Protein AF-A0A2J8J4I9-F1 (afdb_monomer_lite)

Structure (mmCIF, N/CA/C/O backbone):
data_AF-A0A2J8J4I9-F1
#
_entry.id   AF-A0A2J8J4I9-F1
#
loop_
_atom_site.group_PDB
_atom_site.id
_atom_site.type_symbol
_atom_site.label_atom_id
_atom_site.label_alt_id
_atom_site.label_comp_id
_atom_site.label_asym_id
_atom_site.label_entity_id
_atom_site.label_seq_id
_atom_site.pdbx_PDB_ins_code
_atom_site.Cartn_x
_atom_site.Cartn_y
_atom_site.Cartn_z
_atom_site.occupancy
_atom_site.B_iso_or_equiv
_atom_site.auth_seq_id
_atom_site.auth_comp_id
_atom_site.auth_asym_id
_atom_site.auth_atom_id
_atom_site.pdbx_PDB_model_num
ATOM 1 N N . MET A 1 1 ? 5.407 -17.494 -18.270 1.00 42.00 1 MET A N 1
ATOM 2 C CA . MET A 1 1 ? 6.138 -16.426 -17.557 1.00 42.00 1 MET A CA 1
ATOM 3 C C . MET A 1 1 ? 7.594 -16.545 -17.962 1.00 42.00 1 MET A C 1
ATOM 5 O O . MET A 1 1 ? 8.300 -17.381 -17.416 1.00 42.00 1 MET A O 1
ATOM 9 N N . GLU A 1 2 ? 7.999 -15.814 -19.000 1.00 42.03 2 GLU A N 1
ATOM 10 C CA . GLU A 1 2 ? 9.394 -15.790 -19.445 1.00 42.03 2 GLU A CA 1
ATOM 11 C C . GLU A 1 2 ? 10.250 -15.109 -18.379 1.00 42.03 2 GLU A C 1
ATOM 13 O O . GLU A 1 2 ? 10.055 -13.940 -18.047 1.00 42.03 2 GLU A O 1
ATOM 18 N N . ALA A 1 3 ? 11.181 -15.869 -17.809 1.00 42.50 3 ALA A N 1
ATOM 19 C CA . ALA A 1 3 ? 12.238 -15.317 -16.990 1.00 42.50 3 ALA A CA 1
ATOM 20 C C . ALA A 1 3 ? 13.176 -14.534 -17.914 1.00 42.50 3 ALA A C 1
ATOM 22 O O . ALA A 1 3 ? 13.968 -15.130 -18.645 1.00 42.50 3 ALA A O 1
ATOM 23 N N . VAL A 1 4 ? 13.071 -13.203 -17.884 1.00 54.34 4 VAL A N 1
ATOM 24 C CA . VAL A 1 4 ? 14.057 -12.293 -18.476 1.00 54.34 4 VAL A CA 1
ATOM 25 C C . VAL A 1 4 ? 15.423 -12.675 -17.906 1.00 54.34 4 VAL A C 1
ATOM 27 O O . VAL A 1 4 ? 15.713 -12.449 -16.731 1.00 54.34 4 VAL A O 1
ATOM 30 N N . ARG A 1 5 ? 16.246 -13.326 -18.732 1.00 47.50 5 ARG A N 1
ATOM 31 C CA . ARG A 1 5 ? 17.636 -13.671 -18.429 1.00 47.50 5 ARG A CA 1
ATOM 32 C C . ARG A 1 5 ? 18.430 -12.370 -18.326 1.00 47.50 5 ARG A C 1
ATOM 34 O O . ARG A 1 5 ? 18.974 -11.887 -19.313 1.00 47.50 5 ARG A O 1
ATOM 41 N N . VAL A 1 6 ? 18.478 -11.791 -17.131 1.00 57.72 6 VAL A N 1
ATOM 42 C CA . VAL A 1 6 ? 19.379 -10.680 -16.817 1.00 57.72 6 VAL A CA 1
ATOM 43 C C . VAL A 1 6 ? 20.814 -11.206 -16.812 1.00 57.72 6 VAL A C 1
ATOM 45 O O . VAL A 1 6 ? 21.296 -11.766 -15.833 1.00 57.72 6 VAL A O 1
ATOM 48 N N . ASN A 1 7 ? 21.485 -11.081 -17.954 1.00 49.62 7 ASN A N 1
ATOM 49 C CA . ASN A 1 7 ? 22.929 -11.248 -18.041 1.00 49.62 7 ASN A CA 1
ATOM 50 C C . ASN A 1 7 ? 23.574 -10.087 -17.250 1.00 49.62 7 ASN A C 1
ATOM 52 O O . ASN A 1 7 ? 23.153 -8.944 -17.457 1.00 49.62 7 ASN A O 1
ATOM 56 N N . PRO A 1 8 ? 24.528 -10.321 -16.330 1.00 55.16 8 PRO A N 1
ATOM 57 C CA . PRO A 1 8 ? 25.129 -9.244 -15.552 1.00 55.16 8 PRO A CA 1
ATOM 58 C C . PRO A 1 8 ? 26.084 -8.443 -16.444 1.00 55.16 8 PRO A C 1
ATOM 60 O O . PRO A 1 8 ? 27.272 -8.737 -16.549 1.00 55.16 8 PRO A O 1
ATOM 63 N N . LEU A 1 9 ? 25.541 -7.437 -17.125 1.00 57.44 9 LEU A N 1
ATOM 64 C CA . LEU A 1 9 ? 26.313 -6.397 -17.790 1.00 57.44 9 LEU A CA 1
ATOM 65 C C . LEU A 1 9 ? 26.659 -5.356 -16.721 1.00 57.44 9 LEU A C 1
ATOM 67 O O . LEU A 1 9 ? 25.787 -4.924 -15.972 1.00 57.44 9 LEU A O 1
ATOM 71 N N . HIS A 1 10 ? 27.948 -5.042 -16.638 1.00 62.53 10 HIS A N 1
ATOM 72 C CA . HIS A 1 10 ? 28.584 -3.978 -15.859 1.00 62.53 10 HIS A CA 1
ATOM 73 C C . HIS A 1 10 ? 27.620 -2.853 -15.421 1.00 62.53 10 HIS A C 1
ATOM 75 O O . HIS A 1 10 ? 26.939 -2.263 -16.256 1.00 62.53 10 HIS A O 1
ATOM 81 N N . VAL A 1 11 ? 27.538 -2.579 -14.111 1.00 58.00 11 VAL A N 1
ATOM 82 C CA . VAL A 1 11 ? 26.567 -1.636 -13.528 1.00 58.00 11 VAL A CA 1
ATOM 83 C C . VAL A 1 11 ? 26.927 -0.184 -13.838 1.00 58.00 11 VAL A C 1
ATOM 85 O O . VAL A 1 11 ? 27.478 0.543 -13.016 1.00 58.00 11 VAL A O 1
ATOM 88 N N . ASP A 1 12 ? 26.575 0.265 -15.032 1.00 69.25 12 ASP A N 1
ATOM 89 C CA . ASP A 1 12 ? 26.452 1.687 -15.305 1.00 69.25 12 ASP A CA 1
ATOM 90 C C . ASP A 1 12 ? 25.377 2.286 -14.378 1.00 69.25 12 ASP A C 1
ATOM 92 O O . ASP A 1 12 ? 24.317 1.689 -14.180 1.00 69.25 12 ASP A O 1
ATOM 96 N N . SER A 1 13 ? 25.689 3.439 -13.771 1.00 82.06 13 SER A N 1
ATOM 97 C CA . SER A 1 13 ? 24.894 4.181 -12.772 1.00 82.06 13 SER A CA 1
ATOM 98 C C . SER A 1 13 ? 23.382 3.904 -12.795 1.00 82.06 13 SER A C 1
ATOM 100 O O . SER A 1 13 ? 22.765 3.946 -13.856 1.00 82.06 13 SER A O 1
ATOM 102 N N . THR A 1 14 ? 22.741 3.778 -11.621 1.00 83.75 14 THR A N 1
ATOM 103 C CA . THR A 1 14 ? 21.279 3.580 -11.437 1.00 83.75 14 THR A CA 1
ATOM 104 C C . THR A 1 14 ? 20.411 4.457 -12.352 1.00 83.75 14 THR A C 1
ATOM 106 O O . THR A 1 14 ? 19.333 4.056 -12.787 1.00 83.75 14 THR A O 1
ATOM 109 N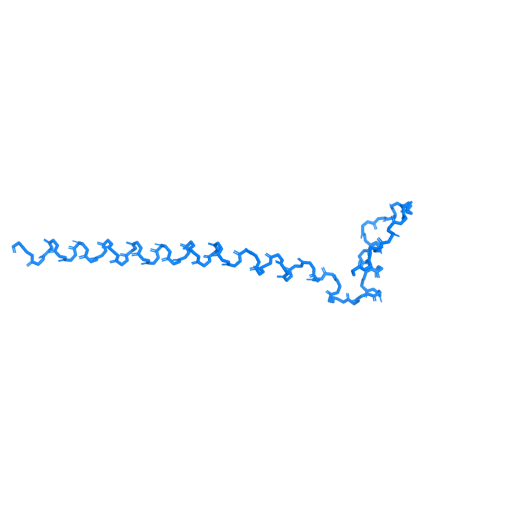 N . TRP A 1 15 ? 20.902 5.652 -12.682 1.00 81.94 15 TRP A N 1
ATOM 110 C CA . TRP A 1 15 ? 20.293 6.579 -13.627 1.00 81.94 15 TRP A CA 1
ATOM 111 C C . TRP A 1 15 ? 20.122 6.028 -15.053 1.00 81.94 15 TRP A C 1
ATOM 113 O O . TRP A 1 15 ? 19.055 6.182 -15.647 1.00 81.94 15 TRP A O 1
ATOM 123 N N . LEU A 1 16 ? 21.139 5.358 -15.596 1.00 83.19 16 LEU A N 1
ATOM 124 C CA . LEU A 1 16 ? 21.101 4.768 -16.935 1.00 83.19 16 LEU A CA 1
ATOM 125 C C . LEU A 1 16 ? 20.129 3.590 -16.990 1.00 83.19 16 LEU A C 1
ATOM 127 O O . LEU A 1 16 ? 19.378 3.452 -17.955 1.00 83.19 16 LEU A O 1
ATOM 131 N N . LEU A 1 17 ? 20.051 2.812 -15.909 1.00 82.88 17 LEU A N 1
ATOM 132 C CA . LEU A 1 17 ? 19.053 1.757 -15.774 1.00 82.88 17 LEU A CA 1
ATOM 133 C C . LEU A 1 17 ? 17.624 2.327 -15.787 1.00 82.88 17 LEU A C 1
ATOM 135 O O . LEU A 1 17 ? 16.771 1.832 -16.521 1.00 82.88 17 LEU A O 1
ATOM 139 N N . LEU A 1 18 ? 17.365 3.403 -15.035 1.00 81.62 18 LEU A N 1
ATOM 140 C CA . LEU A 1 18 ? 16.060 4.077 -15.027 1.00 81.62 18 LEU A CA 1
ATOM 141 C C . LEU A 1 18 ? 15.692 4.651 -16.404 1.00 81.62 18 LEU A C 1
ATOM 143 O O . LEU A 1 18 ? 14.547 4.504 -16.841 1.00 81.62 18 LEU A O 1
ATOM 147 N N . GLN A 1 19 ? 16.644 5.280 -17.103 1.00 83.50 19 GLN A N 1
ATOM 148 C CA . GLN A 1 19 ? 16.429 5.785 -18.464 1.00 83.50 19 GLN A CA 1
ATOM 149 C C . GLN A 1 19 ? 16.124 4.655 -19.454 1.00 83.50 19 GLN A C 1
ATOM 151 O 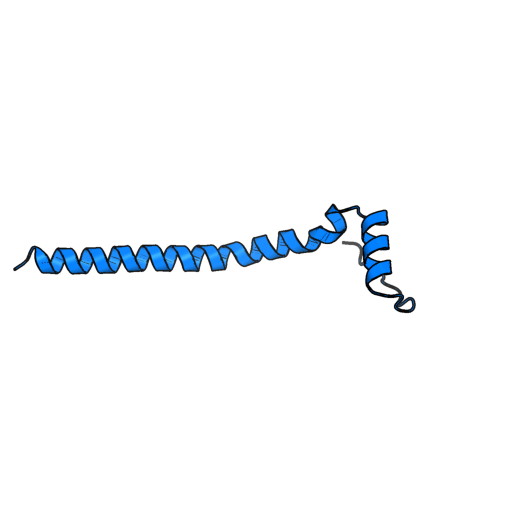O . GLN A 1 19 ? 15.211 4.796 -20.269 1.00 83.50 19 GLN A O 1
ATOM 156 N N . ARG A 1 20 ? 16.824 3.521 -19.347 1.00 81.75 20 ARG A N 1
ATOM 157 C CA . ARG A 1 20 ? 16.589 2.345 -20.191 1.00 81.75 20 ARG A CA 1
ATOM 158 C C . ARG A 1 20 ? 15.204 1.741 -19.965 1.00 81.75 20 ARG A C 1
ATOM 160 O O . ARG A 1 20 ? 14.466 1.557 -20.928 1.00 81.75 20 ARG A O 1
ATOM 167 N N . ILE A 1 21 ? 14.802 1.538 -18.708 1.00 83.44 21 ILE A N 1
ATOM 168 C CA . ILE A 1 21 ? 13.459 1.032 -18.361 1.00 83.44 21 ILE A CA 1
ATOM 169 C C . ILE A 1 21 ? 12.374 1.983 -18.887 1.00 83.44 21 ILE A C 1
ATOM 171 O O . ILE A 1 21 ? 11.355 1.534 -19.417 1.00 83.44 21 ILE A O 1
ATOM 175 N N . ARG A 1 22 ? 12.598 3.302 -18.788 1.00 80.38 22 ARG A N 1
ATOM 176 C CA . ARG A 1 22 ? 11.680 4.312 -19.334 1.00 80.38 22 ARG A CA 1
ATOM 177 C C . ARG A 1 22 ? 11.564 4.227 -20.859 1.00 80.38 22 ARG A C 1
ATOM 179 O O . ARG A 1 22 ? 10.467 4.435 -21.368 1.00 80.38 22 ARG A O 1
ATOM 186 N N . ALA A 1 23 ? 12.655 3.956 -21.571 1.00 82.00 23 ALA A N 1
ATOM 187 C CA . ALA A 1 23 ? 12.660 3.831 -23.028 1.00 82.00 23 ALA A CA 1
ATOM 188 C C . ALA A 1 23 ? 12.010 2.520 -23.513 1.00 82.00 23 ALA A C 1
ATOM 190 O O . ALA A 1 23 ? 11.268 2.543 -24.489 1.00 82.00 23 ALA A O 1
ATOM 191 N N . GLU A 1 24 ? 12.242 1.400 -22.820 1.00 80.38 24 GLU A N 1
ATOM 192 C CA . GLU A 1 24 ? 11.749 0.071 -23.221 1.00 80.38 24 GLU A CA 1
ATOM 193 C C . GLU A 1 24 ? 10.297 -0.195 -22.788 1.00 80.38 24 GLU A C 1
ATOM 195 O O . GLU A 1 24 ? 9.514 -0.763 -23.542 1.00 80.38 24 GLU A O 1
ATOM 200 N N . SER A 1 25 ? 9.919 0.201 -21.568 1.00 75.19 25 SER A N 1
ATOM 201 C CA . SER A 1 25 ? 8.617 -0.128 -20.952 1.00 75.19 25 SER A CA 1
ATOM 202 C C . SER A 1 25 ? 7.768 1.104 -20.608 1.00 75.19 25 SER A C 1
ATOM 204 O O . SER A 1 25 ? 6.698 0.997 -19.994 1.00 75.19 25 SER A O 1
ATOM 206 N N . GLY A 1 26 ? 8.234 2.299 -20.979 1.00 77.56 26 GLY A N 1
ATOM 207 C CA . GLY A 1 26 ? 7.571 3.559 -20.661 1.00 77.56 26 GLY A CA 1
ATOM 208 C C . GLY A 1 26 ? 7.570 3.885 -19.164 1.00 77.56 26 GLY A C 1
ATOM 209 O O . GLY A 1 26 ? 8.180 3.218 -18.327 1.00 77.56 26 GLY A O 1
ATOM 210 N N . THR A 1 27 ? 6.816 4.919 -18.790 1.00 72.81 27 THR A N 1
ATOM 211 C CA . THR A 1 27 ? 6.607 5.286 -17.378 1.00 72.81 27 THR A CA 1
ATOM 212 C C . THR A 1 27 ? 5.851 4.205 -16.605 1.00 72.81 27 THR A C 1
ATOM 214 O O . THR A 1 27 ? 6.069 4.045 -15.410 1.00 72.81 27 THR A O 1
ATOM 217 N N . LYS A 1 28 ? 5.013 3.406 -17.277 1.00 72.62 28 LYS A N 1
ATOM 218 C CA . LYS A 1 28 ? 4.276 2.294 -16.659 1.00 72.62 28 LYS A CA 1
ATOM 219 C C . LYS A 1 28 ? 5.204 1.170 -16.188 1.00 72.62 28 LYS A C 1
ATOM 221 O O . LYS A 1 28 ? 4.944 0.611 -15.130 1.00 72.62 28 LYS A O 1
ATOM 226 N N . GLY A 1 29 ? 6.299 0.890 -16.902 1.00 75.56 29 GLY A N 1
ATOM 227 C CA . GLY A 1 29 ? 7.300 -0.105 -16.495 1.00 75.56 29 GLY A CA 1
ATOM 228 C C . GLY A 1 29 ? 8.000 0.232 -15.177 1.00 75.56 29 GLY A C 1
ATOM 229 O O . GLY A 1 29 ? 8.207 -0.649 -14.348 1.00 75.56 29 GLY A O 1
ATOM 230 N N . LEU A 1 30 ? 8.264 1.520 -14.931 1.00 75.25 30 LEU A N 1
ATOM 231 C CA . LEU A 1 30 ? 8.835 2.009 -13.667 1.00 75.25 30 LEU A CA 1
ATOM 232 C C . LEU A 1 30 ? 7.897 1.790 -12.468 1.00 75.25 30 LEU A C 1
ATOM 234 O O . LEU A 1 30 ? 8.359 1.522 -11.362 1.00 75.25 30 LEU A O 1
ATOM 238 N N . PHE A 1 31 ? 6.580 1.865 -12.684 1.00 74.75 31 PHE A N 1
ATOM 239 C CA . PHE A 1 31 ? 5.568 1.712 -11.630 1.00 74.75 31 PHE A CA 1
ATOM 240 C C . PHE A 1 31 ? 4.858 0.350 -11.638 1.00 74.75 31 PHE A C 1
ATOM 242 O O . PHE A 1 31 ? 4.013 0.097 -10.777 1.00 74.75 31 PHE A O 1
ATOM 249 N N . ALA A 1 32 ? 5.222 -0.558 -12.547 1.00 76.75 32 ALA A N 1
ATOM 250 C CA . ALA A 1 32 ? 4.607 -1.880 -12.668 1.00 76.75 32 ALA A CA 1
ATOM 251 C C . ALA A 1 32 ? 4.741 -2.715 -11.380 1.00 76.75 32 ALA A C 1
ATOM 253 O O . ALA A 1 32 ? 3.855 -3.504 -11.070 1.00 76.75 32 ALA A O 1
ATOM 254 N N . GLY A 1 33 ? 5.803 -2.502 -10.592 1.00 75.94 33 GLY A N 1
ATOM 255 C CA . GLY A 1 33 ? 6.000 -3.137 -9.280 1.00 75.94 33 GLY A CA 1
ATOM 256 C C . GLY A 1 33 ? 5.352 -2.401 -8.098 1.00 75.94 33 GLY A C 1
ATOM 257 O O . GLY A 1 33 ? 5.182 -2.976 -7.023 1.00 75.94 33 GLY A O 1
ATOM 258 N N . PHE A 1 34 ? 4.961 -1.138 -8.275 1.00 80.56 34 PHE A N 1
ATOM 259 C CA . PHE A 1 34 ? 4.358 -0.328 -7.215 1.00 80.56 34 PHE A CA 1
ATOM 260 C C . PHE A 1 34 ? 2.886 -0.687 -6.990 1.00 80.56 34 PHE A C 1
ATOM 262 O O . PHE A 1 34 ? 2.451 -0.860 -5.852 1.00 80.56 34 PHE A O 1
ATOM 269 N N . LEU A 1 35 ? 2.137 -0.890 -8.076 1.00 80.12 35 LEU A N 1
ATOM 270 C CA . LEU A 1 35 ? 0.736 -1.304 -8.020 1.00 80.12 35 LEU A CA 1
ATOM 271 C C . LEU A 1 35 ? 0.515 -2.633 -7.256 1.00 80.12 35 LEU A C 1
ATOM 273 O O . LEU A 1 35 ? -0.278 -2.636 -6.315 1.00 80.12 35 LEU A O 1
ATOM 277 N N . PRO A 1 36 ? 1.230 -3.742 -7.546 1.00 82.06 36 PRO A N 1
ATOM 278 C CA . PRO A 1 36 ? 1.085 -4.986 -6.783 1.00 82.06 36 PRO A CA 1
ATOM 279 C C . PRO A 1 36 ? 1.530 -4.852 -5.318 1.00 82.06 36 PRO A C 1
ATOM 281 O O . PRO A 1 36 ? 0.985 -5.536 -4.450 1.00 82.06 36 PRO A O 1
ATOM 284 N N . ARG A 1 37 ? 2.474 -3.948 -5.010 1.00 85.44 37 ARG A N 1
ATOM 285 C CA . ARG A 1 37 ? 2.863 -3.632 -3.625 1.00 85.44 37 ARG A CA 1
ATOM 286 C C . ARG A 1 37 ? 1.716 -2.968 -2.860 1.00 85.44 37 ARG A C 1
ATOM 288 O O . ARG A 1 37 ? 1.440 -3.382 -1.737 1.00 85.44 37 ARG A O 1
ATOM 295 N N . ILE A 1 38 ? 1.025 -1.998 -3.466 1.00 87.94 38 ILE A N 1
ATOM 296 C CA . ILE A 1 38 ? -0.147 -1.352 -2.851 1.00 87.94 38 ILE A CA 1
ATOM 297 C C . ILE A 1 38 ? -1.284 -2.353 -2.658 1.00 87.94 38 ILE A C 1
ATOM 299 O O . ILE A 1 38 ? -1.845 -2.419 -1.567 1.00 87.94 38 ILE A O 1
ATOM 303 N N . ILE A 1 39 ? -1.592 -3.162 -3.675 1.00 89.31 39 ILE A N 1
ATOM 304 C CA . ILE A 1 39 ? -2.689 -4.143 -3.617 1.00 89.31 39 ILE A CA 1
ATOM 305 C C . ILE A 1 39 ? -2.528 -5.092 -2.420 1.00 89.31 39 ILE A C 1
ATOM 307 O O . ILE A 1 39 ? -3.511 -5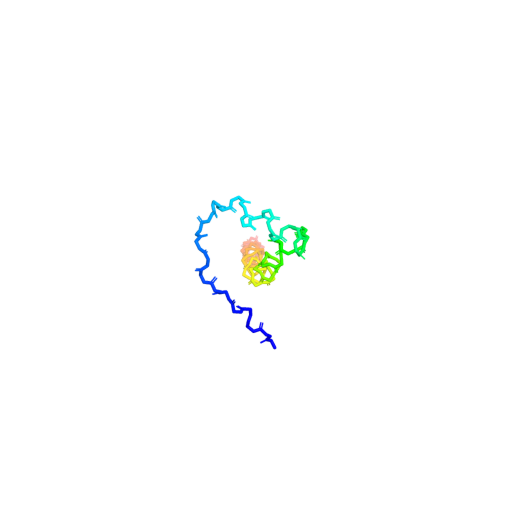.421 -1.763 1.00 89.31 39 ILE A O 1
ATOM 311 N N . LYS A 1 40 ? -1.295 -5.500 -2.092 1.00 88.44 40 LYS A N 1
ATOM 312 C CA . LYS A 1 40 ? -1.020 -6.359 -0.927 1.00 88.44 40 LYS A CA 1
ATOM 313 C C . LYS A 1 40 ? -0.966 -5.610 0.407 1.00 88.44 40 LYS A C 1
ATOM 315 O O . LYS A 1 40 ? -1.184 -6.239 1.435 1.00 88.44 40 LYS A O 1
ATOM 320 N N . ALA A 1 41 ? -0.654 -4.315 0.415 1.00 89.44 41 ALA A N 1
ATOM 321 C CA . ALA A 1 41 ? -0.612 -3.499 1.632 1.00 89.44 41 ALA A CA 1
ATOM 322 C C . ALA A 1 41 ? -2.008 -3.021 2.068 1.00 89.44 41 ALA A C 1
ATOM 324 O O . ALA A 1 41 ? -2.271 -2.864 3.261 1.00 89.44 41 ALA A O 1
ATOM 325 N N . ALA A 1 42 ? -2.913 -2.832 1.105 1.00 91.31 42 ALA A N 1
ATOM 326 C CA . ALA A 1 42 ? -4.265 -2.337 1.337 1.00 91.3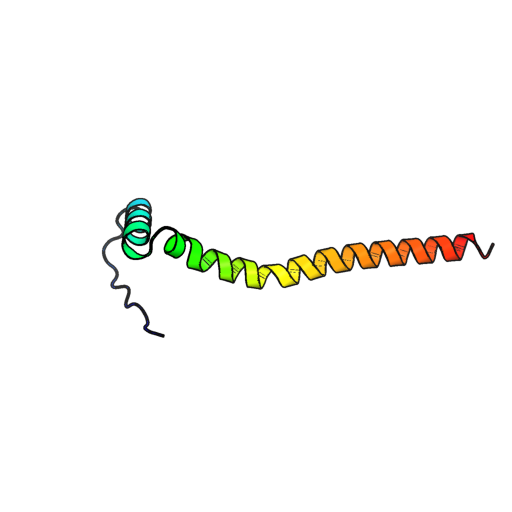1 42 ALA A CA 1
ATOM 327 C C . ALA A 1 42 ? -5.077 -3.143 2.377 1.00 91.31 42 ALA A C 1
ATOM 329 O O . ALA A 1 42 ? -5.707 -2.500 3.214 1.00 91.31 42 ALA A O 1
ATOM 330 N N . PRO A 1 43 ? -5.045 -4.494 2.420 1.00 89.38 43 PRO A N 1
ATOM 331 C CA . PRO A 1 43 ? -5.785 -5.274 3.412 1.00 89.38 43 PRO A CA 1
ATOM 332 C C . PRO A 1 43 ? -5.364 -4.963 4.850 1.00 89.38 43 PRO A C 1
ATOM 334 O O . PRO A 1 43 ? -6.222 -4.741 5.698 1.00 89.38 43 PRO A O 1
ATOM 337 N N . SER A 1 44 ? -4.059 -4.874 5.128 1.00 92.06 44 SER A N 1
ATOM 338 C CA . SER A 1 44 ? -3.568 -4.547 6.474 1.00 92.06 44 SER A CA 1
ATOM 339 C C . SER A 1 44 ? -3.962 -3.131 6.886 1.00 92.06 44 SER A C 1
ATOM 341 O O . SER A 1 44 ? -4.425 -2.925 8.008 1.00 92.06 44 SER A O 1
ATOM 343 N N . CYS A 1 45 ? -3.840 -2.161 5.973 1.00 89.56 45 CYS A N 1
ATOM 344 C CA . CYS A 1 45 ? -4.276 -0.789 6.232 1.00 89.56 45 CYS A CA 1
ATOM 345 C C . CYS A 1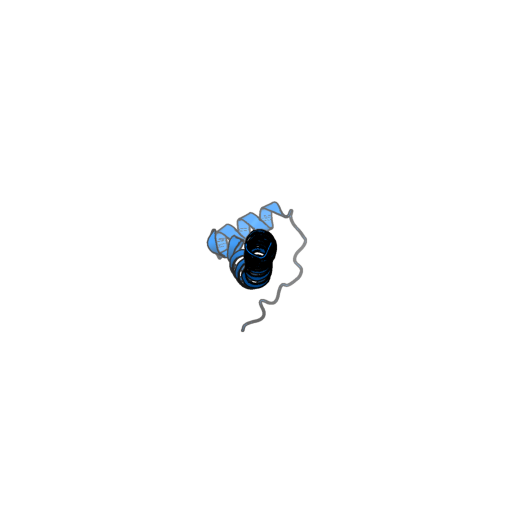 45 ? -5.790 -0.710 6.487 1.00 89.56 45 CYS A C 1
ATOM 347 O O . CYS A 1 45 ? -6.218 -0.028 7.416 1.00 89.56 45 CYS A O 1
ATOM 349 N N . ALA A 1 46 ? -6.593 -1.439 5.709 1.00 91.69 46 ALA A N 1
ATOM 350 C CA . ALA A 1 46 ? -8.042 -1.492 5.873 1.00 91.69 46 ALA A CA 1
ATOM 351 C C . ALA A 1 46 ? -8.442 -2.113 7.219 1.00 91.69 46 ALA A C 1
ATOM 353 O O . ALA A 1 46 ? -9.278 -1.552 7.924 1.00 91.69 46 ALA A O 1
ATOM 354 N N . ILE A 1 47 ? -7.809 -3.224 7.615 1.00 93.00 47 ILE A N 1
ATOM 355 C CA . ILE A 1 47 ? -8.068 -3.886 8.902 1.00 93.00 47 ILE A CA 1
ATOM 356 C C . ILE A 1 47 ? -7.702 -2.965 10.066 1.00 93.00 47 ILE A C 1
ATOM 358 O O . ILE A 1 47 ? -8.478 -2.844 11.012 1.00 93.00 47 ILE A O 1
ATOM 362 N N . MET A 1 48 ? -6.553 -2.289 9.998 1.00 92.06 48 MET A N 1
ATOM 363 C CA . MET A 1 48 ? -6.108 -1.364 11.042 1.00 92.06 48 MET A CA 1
ATOM 364 C C . MET A 1 48 ? -7.124 -0.236 11.265 1.00 92.06 48 MET A C 1
ATOM 366 O O . MET A 1 48 ? -7.551 -0.011 12.397 1.00 92.06 48 MET A O 1
ATOM 370 N N . ILE A 1 49 ? -7.554 0.428 10.186 1.00 89.88 49 ILE A N 1
ATOM 371 C CA . ILE A 1 49 ? -8.546 1.511 10.261 1.00 89.88 49 ILE A CA 1
ATOM 372 C C . ILE A 1 49 ? -9.896 0.967 10.749 1.00 89.88 49 ILE A C 1
ATOM 374 O O . ILE A 1 49 ? -10.498 1.532 11.659 1.00 89.88 49 ILE A O 1
ATOM 378 N N . SER A 1 50 ? -10.342 -0.172 10.214 1.00 91.25 50 SER A N 1
ATOM 379 C CA . SER A 1 50 ? -11.599 -0.805 10.625 1.00 91.25 50 SER A CA 1
ATOM 380 C C . SER A 1 50 ? -11.606 -1.184 12.108 1.00 91.25 50 SER A C 1
ATOM 382 O O . SER A 1 50 ? -12.629 -1.035 12.773 1.00 91.25 50 SER A O 1
ATOM 384 N N . THR A 1 51 ? -10.481 -1.669 12.636 1.00 89.88 51 THR A N 1
ATOM 385 C CA . THR A 1 51 ? -10.352 -2.063 14.047 1.00 89.88 51 THR A CA 1
ATOM 386 C C . THR A 1 51 ? -10.423 -0.845 14.961 1.00 89.88 51 THR A C 1
ATOM 388 O O . THR A 1 51 ? -11.063 -0.896 16.010 1.00 89.88 51 THR A O 1
ATOM 391 N N . TYR A 1 52 ? -9.812 0.266 14.548 1.00 87.56 52 TYR A N 1
ATOM 392 C CA . TYR A 1 52 ? -9.860 1.523 15.287 1.00 87.56 52 TYR A CA 1
ATOM 393 C C . TYR A 1 52 ? -11.288 2.080 15.390 1.00 87.56 52 TYR A C 1
ATOM 395 O O . TYR A 1 52 ? -11.762 2.375 16.491 1.00 87.56 52 TYR A O 1
ATOM 403 N N . GLU A 1 53 ? -11.999 2.162 14.263 1.00 84.50 53 GLU A N 1
ATOM 404 C CA . GLU A 1 53 ? -13.387 2.642 14.218 1.00 84.50 53 GLU A CA 1
ATOM 405 C C . GLU A 1 53 ? -14.330 1.740 15.029 1.00 84.50 53 GLU A C 1
ATOM 407 O O . GLU A 1 53 ? -15.170 2.221 15.801 1.00 84.50 53 GLU A O 1
ATOM 412 N N . PHE A 1 54 ? -14.149 0.420 14.919 1.00 82.62 54 PHE A N 1
ATOM 413 C CA . PHE A 1 54 ? -14.930 -0.549 15.681 1.00 82.62 54 PHE A CA 1
ATOM 414 C C . PHE A 1 54 ? -14.682 -0.426 17.190 1.00 82.62 54 PHE A C 1
ATOM 416 O O . PHE A 1 54 ? -15.634 -0.362 17.971 1.00 82.62 54 PHE A O 1
ATOM 423 N N . GLY A 1 55 ? -13.419 -0.322 17.612 1.00 82.50 55 GLY A N 1
ATOM 424 C CA . GLY A 1 55 ? -13.057 -0.152 19.020 1.00 82.50 55 GLY A CA 1
ATOM 425 C C . GLY A 1 55 ? -13.620 1.136 19.626 1.00 82.50 55 GLY A C 1
ATOM 426 O O . GLY A 1 55 ? -14.143 1.118 20.742 1.00 82.50 55 GLY A O 1
ATOM 427 N N . LYS A 1 56 ? -13.591 2.244 18.875 1.00 77.75 56 LYS A N 1
ATOM 428 C CA . LYS A 1 56 ? -14.165 3.523 19.313 1.00 77.75 56 LYS A CA 1
ATOM 429 C C . LYS A 1 56 ? -15.681 3.433 19.498 1.00 77.75 56 LYS A C 1
ATOM 431 O O . LYS A 1 56 ? -16.182 3.846 20.543 1.00 77.75 56 LYS A O 1
ATOM 436 N N . SER A 1 57 ? -16.394 2.836 18.540 1.00 76.94 57 SER A N 1
ATOM 437 C CA . SER A 1 57 ? -17.841 2.602 18.664 1.00 76.94 57 SER A CA 1
ATOM 438 C C . SER A 1 57 ? -18.181 1.686 19.842 1.00 76.94 57 SER A C 1
ATOM 440 O O . SER A 1 57 ? -19.130 1.957 20.574 1.00 76.94 57 SER A O 1
ATOM 442 N N . PHE A 1 58 ? -17.398 0.629 20.067 1.00 78.06 58 PHE A N 1
ATOM 443 C CA . PHE A 1 58 ? -17.611 -0.299 21.177 1.00 78.06 58 PHE A CA 1
ATOM 444 C C . PHE A 1 58 ? -17.435 0.379 22.544 1.00 78.06 58 PHE A C 1
ATOM 446 O O . PHE A 1 58 ? -18.286 0.238 23.423 1.00 78.06 58 PHE A O 1
ATOM 453 N N . PHE A 1 59 ? -16.380 1.180 22.714 1.00 75.12 59 PHE A N 1
ATOM 454 C CA . PHE A 1 59 ? -16.137 1.898 23.965 1.00 75.12 59 PHE A CA 1
ATOM 455 C C . PHE A 1 59 ? -17.172 3.006 24.219 1.00 75.12 59 PHE A C 1
ATOM 457 O O . PHE A 1 59 ? -17.631 3.180 25.348 1.00 75.12 59 PHE A O 1
ATOM 464 N N . GLN A 1 60 ? -17.598 3.719 23.171 1.00 76.00 60 GLN A N 1
ATOM 465 C CA . GLN A 1 60 ? -18.664 4.722 23.276 1.00 76.00 60 GLN A CA 1
ATOM 466 C C . GLN A 1 60 ? -20.010 4.101 23.672 1.00 76.00 60 GLN A C 1
ATOM 468 O O . GLN A 1 60 ? -20.695 4.652 24.533 1.00 76.00 60 GLN A O 1
ATOM 473 N N . ARG A 1 61 ? -20.362 2.940 23.102 1.00 71.88 61 ARG A N 1
ATOM 474 C CA . ARG A 1 61 ? -21.571 2.180 23.466 1.00 71.88 61 ARG A CA 1
ATOM 475 C C . ARG A 1 61 ? -21.550 1.773 24.940 1.00 71.88 61 ARG A C 1
ATOM 477 O O . ARG A 1 61 ? -22.488 2.085 25.661 1.00 71.88 61 ARG A O 1
ATOM 484 N N . LEU A 1 62 ? -20.459 1.159 25.404 1.00 70.12 62 LEU A N 1
ATOM 485 C CA . LEU A 1 62 ? -20.324 0.728 26.802 1.00 70.12 62 LEU A CA 1
ATOM 486 C C . LEU A 1 62 ? -20.371 1.892 27.799 1.00 70.12 62 LEU A C 1
ATOM 488 O O . LEU A 1 62 ? -20.919 1.751 28.892 1.00 70.12 62 LEU A O 1
ATOM 492 N N . ASN A 1 63 ? -19.804 3.045 27.436 1.00 68.31 63 ASN A N 1
ATOM 493 C CA . ASN A 1 63 ? -19.860 4.227 28.287 1.00 68.31 63 ASN A CA 1
ATOM 494 C C . ASN A 1 63 ? -21.272 4.837 28.345 1.00 68.31 63 ASN A C 1
ATOM 496 O O . ASN A 1 63 ? -21.667 5.320 29.401 1.00 68.31 63 ASN A O 1
ATOM 500 N N . GLN A 1 64 ? -22.045 4.802 27.252 1.00 68.12 64 GLN A N 1
ATOM 501 C CA . GLN A 1 64 ? -23.445 5.250 27.268 1.00 68.12 64 GLN A CA 1
ATOM 502 C C . GLN A 1 64 ? -24.366 4.305 28.047 1.00 68.12 64 GLN A C 1
ATOM 504 O O . GLN A 1 64 ? -25.209 4.788 28.799 1.00 68.12 64 GLN A O 1
ATOM 509 N N . ASP A 1 65 ? -24.177 2.989 27.933 1.00 61.88 65 ASP A N 1
ATOM 510 C CA . ASP A 1 65 ? -24.959 1.997 28.688 1.00 61.88 65 ASP A CA 1
ATOM 511 C C . ASP A 1 65 ? -24.755 2.142 30.205 1.00 61.88 65 ASP A C 1
ATOM 513 O O . ASP A 1 65 ? -25.707 2.074 30.981 1.00 61.88 65 ASP A O 1
ATOM 517 N N . ARG A 1 66 ? -23.524 2.447 30.645 1.00 61.12 66 ARG A N 1
ATOM 518 C CA . ARG A 1 66 ? -23.247 2.751 32.060 1.00 61.12 66 ARG A CA 1
ATOM 519 C C . ARG A 1 66 ? -23.886 4.044 32.565 1.00 61.12 66 ARG A C 1
ATOM 521 O O . ARG A 1 66 ? -24.083 4.163 33.767 1.00 61.12 66 ARG A O 1
ATOM 528 N N . LEU A 1 67 ? -24.156 5.014 31.693 1.00 61.34 67 LEU A N 1
ATOM 529 C CA . LEU A 1 67 ? -24.707 6.319 32.078 1.00 61.34 67 LEU A CA 1
ATOM 530 C C . LEU A 1 67 ? -26.244 6.343 32.113 1.00 61.34 67 LEU A C 1
ATOM 532 O O . LEU A 1 67 ? -26.802 7.240 32.732 1.00 61.34 67 LEU A O 1
ATOM 536 N N . LEU A 1 68 ? -26.927 5.386 31.471 1.00 60.03 68 LEU A N 1
ATOM 537 C CA . LEU A 1 68 ? -28.398 5.294 31.439 1.00 60.03 68 LEU A CA 1
ATOM 538 C C . LEU A 1 68 ? -28.987 4.281 32.440 1.00 60.03 68 LEU A C 1
ATOM 540 O O . LEU A 1 68 ? -30.205 4.212 32.578 1.00 60.03 68 LEU A O 1
ATOM 544 N N . GLY A 1 69 ? -28.145 3.497 33.121 1.00 56.66 69 GLY A N 1
ATOM 545 C CA . GLY A 1 69 ? -28.549 2.501 34.123 1.00 56.66 69 GLY A CA 1
ATOM 546 C C . GLY A 1 69 ? -28.293 2.899 35.583 1.00 56.66 69 GLY A C 1
ATOM 547 O O . GLY A 1 69 ? -28.260 2.011 36.433 1.00 56.66 69 GLY A O 1
ATOM 548 N N . GLY A 1 70 ? -28.046 4.185 35.859 1.00 45.66 70 GLY A N 1
ATOM 549 C CA . GLY A 1 70 ? -27.832 4.740 37.203 1.00 45.66 70 GLY A CA 1
ATOM 550 C C . GLY A 1 70 ? -29.000 5.587 37.679 1.00 45.66 70 GLY A C 1
ATOM 551 O O . GLY A 1 70 ? -29.557 6.323 36.836 1.00 45.66 70 GLY A O 1
#

Organism: Pan troglodytes (NCBI:txid9598)

Foldseek 3Di:
DDDPPPDDDDDDDPVVVVVVLCVPVNPCSVCVVVVVVCVVVVVVVVVVVVVVVVVVVVVVVVVVVVVVPD

Radius of gyration: 24.83 Å; chains: 1; bounding box: 57×23×60 Å

Secondary structure (DSSP, 8-state):
-------------HHHHHHHHHHHHHHHHHHTTHHHHHHHHHHHHHHHHHHHHHHHHHHHHHHHHHHH--

Sequence (70 aa):
MEAVRVNPLHVDSTWLLLQRIRAESGTKGLFAGFLPRIIKAAPSCAIMISTYEFGKSFFQRLNQDRLLGG

pLDDT: mean 74.87, st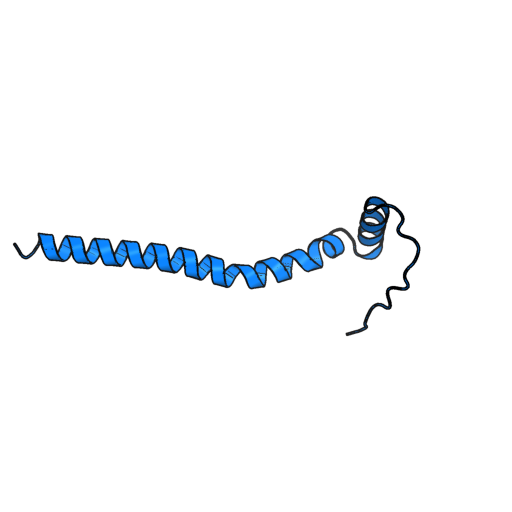d 13.75, range [42.0, 93.0]

InterPro domains:
  IPR018108 Mitochondrial carrier protein, transmembrane region [PF00153] (14-61)
  IPR023395 Mitochondrial carrier protein domain superfamily [G3DSA:1.50.40.10] (3-68)
  IPR023395 Mitochondrial carrier protein domain superfamily [SSF103506] (11-54)
  IPR045315 Mitochondrial carrier protein Mtm1-like [PTHR45760] (2-66)